Protein AF-A0A8J5M0M3-F1 (afdb_monomer)

pLDDT: mean 75.54, std 13.58, range [47.31, 91.75]

Mean predicted aligned error: 16.1 Å

Structure (mmCIF, N/CA/C/O backbone):
data_AF-A0A8J5M0M3-F1
#
_entry.id   AF-A0A8J5M0M3-F1
#
loop_
_atom_site.group_PDB
_atom_site.id
_atom_site.type_symbol
_atom_site.label_atom_id
_atom_site.label_alt_id
_atom_site.label_comp_id
_atom_site.label_asym_id
_atom_site.label_en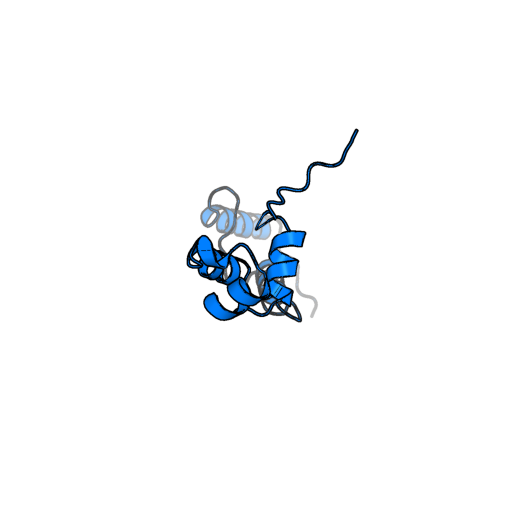tity_id
_atom_site.label_seq_id
_atom_site.pdbx_PDB_ins_code
_atom_site.Cartn_x
_atom_site.Cartn_y
_atom_site.Cartn_z
_atom_site.occupancy
_atom_site.B_iso_or_eq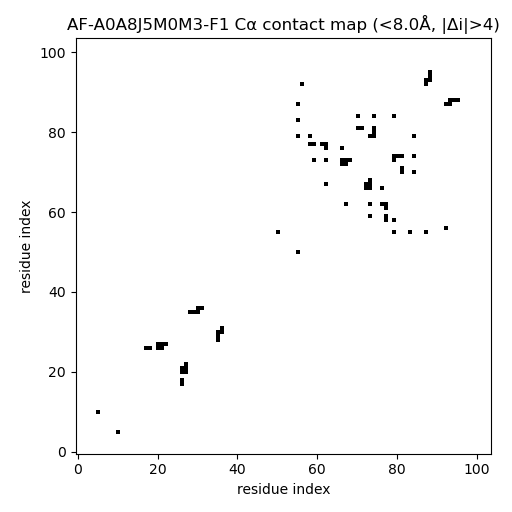uiv
_atom_site.auth_seq_id
_atom_site.auth_comp_id
_atom_site.auth_asym_id
_atom_site.auth_atom_id
_atom_site.pdbx_PDB_model_num
ATOM 1 N N . MET A 1 1 ? 27.684 -9.363 -45.879 1.00 47.31 1 MET A N 1
ATOM 2 C CA . MET A 1 1 ? 28.265 -8.017 -46.087 1.00 47.31 1 MET A CA 1
ATOM 3 C C . MET A 1 1 ? 28.226 -7.265 -44.761 1.00 47.31 1 MET A C 1
ATOM 5 O O . MET A 1 1 ? 27.167 -7.290 -44.138 1.00 47.31 1 MET A O 1
ATOM 9 N N . PRO A 1 2 ? 29.330 -6.669 -44.279 1.00 51.19 2 PRO A N 1
ATOM 10 C CA . PRO A 1 2 ? 29.304 -5.863 -43.062 1.00 51.19 2 PRO A CA 1
ATOM 11 C C . PRO A 1 2 ? 28.533 -4.562 -43.327 1.00 51.19 2 PRO A C 1
ATOM 13 O O . PRO A 1 2 ? 28.745 -3.907 -44.345 1.00 51.19 2 PRO A O 1
ATOM 16 N N . LYS A 1 3 ? 27.604 -4.208 -42.433 1.00 57.66 3 LYS A N 1
ATOM 17 C CA . LYS A 1 3 ? 26.884 -2.928 -42.490 1.00 57.66 3 LYS A CA 1
ATOM 18 C C . LYS A 1 3 ? 27.882 -1.797 -42.240 1.00 57.66 3 LYS A C 1
ATOM 20 O O . LYS A 1 3 ? 28.567 -1.807 -41.221 1.00 57.66 3 LYS A O 1
ATOM 25 N N . SER A 1 4 ? 27.971 -0.841 -43.159 1.00 67.50 4 SER A N 1
ATOM 26 C CA . SER A 1 4 ? 28.772 0.367 -42.962 1.00 67.50 4 SER A CA 1
ATOM 27 C C . SER A 1 4 ? 28.160 1.218 -41.851 1.00 67.50 4 SER A C 1
ATOM 29 O O . SER A 1 4 ? 26.953 1.468 -41.852 1.00 67.50 4 SER A O 1
ATOM 31 N N . ASN A 1 5 ? 28.988 1.672 -40.911 1.00 73.50 5 ASN A N 1
ATOM 32 C CA . ASN A 1 5 ? 28.554 2.612 -39.883 1.00 73.50 5 ASN A CA 1
ATOM 33 C C . ASN A 1 5 ? 28.193 3.966 -40.510 1.00 73.50 5 ASN A C 1
ATOM 35 O O . ASN A 1 5 ? 28.756 4.360 -41.531 1.00 73.50 5 ASN A O 1
ATOM 39 N N . LEU A 1 6 ? 27.261 4.679 -39.878 1.00 80.38 6 LEU A N 1
ATOM 40 C CA . LEU A 1 6 ? 26.836 6.008 -40.311 1.00 80.38 6 LEU A CA 1
ATOM 41 C C . LEU A 1 6 ? 28.020 6.989 -40.275 1.00 80.38 6 LEU A C 1
ATOM 43 O O . LEU A 1 6 ? 28.747 7.033 -39.277 1.00 80.38 6 LEU A O 1
ATOM 47 N N . THR A 1 7 ? 28.186 7.777 -41.342 1.00 83.75 7 THR A N 1
ATOM 48 C CA . THR A 1 7 ? 29.156 8.882 -41.402 1.00 83.75 7 THR A CA 1
ATOM 49 C C . THR A 1 7 ? 28.807 9.952 -40.368 1.00 83.75 7 THR A C 1
ATOM 51 O O . THR A 1 7 ? 27.653 10.056 -39.950 1.00 83.75 7 THR A O 1
ATOM 54 N N . ASP A 1 8 ? 29.774 10.773 -39.953 1.00 81.62 8 ASP A N 1
ATOM 55 C CA . ASP A 1 8 ? 29.537 11.790 -38.914 1.00 81.62 8 ASP A CA 1
ATOM 56 C C . ASP A 1 8 ? 28.440 12.789 -39.298 1.00 81.62 8 ASP A C 1
ATOM 58 O O . ASP A 1 8 ? 27.639 13.190 -38.454 1.00 81.62 8 ASP A O 1
ATOM 62 N N . ASN A 1 9 ? 28.314 13.100 -40.590 1.00 85.31 9 ASN A N 1
ATOM 63 C CA . ASN A 1 9 ? 27.214 13.922 -41.083 1.00 85.31 9 ASN A CA 1
ATOM 64 C C . ASN A 1 9 ? 25.858 13.204 -40.949 1.00 85.31 9 ASN A C 1
ATOM 66 O O . ASN A 1 9 ? 24.869 13.813 -40.555 1.00 85.31 9 ASN A O 1
ATOM 70 N N . GLY A 1 10 ? 25.820 11.891 -41.196 1.00 78.50 10 GLY A N 1
ATOM 71 C CA . GLY A 1 10 ? 24.630 11.076 -40.955 1.00 78.50 10 GLY A CA 1
ATOM 72 C C . GLY A 1 10 ? 24.257 11.006 -39.473 1.00 78.50 10 GLY A C 1
ATOM 73 O O . GLY A 1 10 ? 23.083 11.109 -39.130 1.00 78.50 10 GLY A O 1
ATOM 74 N N . ARG A 1 11 ? 25.244 10.898 -38.572 1.00 80.06 11 ARG A N 1
ATOM 75 C CA . ARG A 1 11 ? 25.005 10.917 -37.116 1.00 80.06 11 ARG A CA 1
ATOM 76 C C . ARG A 1 11 ? 24.404 12.245 -36.673 1.00 80.06 11 ARG A C 1
ATOM 78 O O . ARG A 1 11 ? 23.472 12.245 -35.876 1.00 80.06 11 ARG A O 1
ATOM 85 N N . LYS A 1 12 ? 24.908 13.356 -37.218 1.00 81.38 12 LYS A N 1
ATOM 86 C CA . LYS A 1 12 ? 24.407 14.700 -36.925 1.00 81.38 12 LYS A CA 1
ATOM 87 C C . LYS A 1 12 ? 22.934 14.860 -37.304 1.00 81.38 12 LYS A C 1
ATOM 89 O O . LYS A 1 12 ? 22.153 15.305 -36.474 1.00 81.38 12 LYS A O 1
ATOM 94 N N . VAL A 1 13 ? 22.549 14.430 -38.506 1.00 83.69 13 VAL A N 1
ATOM 95 C CA . VAL A 1 13 ? 21.152 14.502 -38.969 1.00 83.69 13 VAL A CA 1
ATOM 96 C C . VAL A 1 13 ? 20.221 13.703 -38.056 1.00 83.69 13 VAL A C 1
ATOM 98 O O . VAL A 1 13 ? 19.193 14.219 -37.630 1.00 83.69 13 VAL A O 1
ATOM 101 N N . VAL A 1 14 ? 20.614 12.481 -37.685 1.00 80.25 14 VAL A N 1
ATOM 102 C CA . VAL A 1 14 ? 19.822 11.639 -36.773 1.00 80.25 14 VAL A CA 1
ATOM 103 C C . VAL A 1 14 ? 19.663 12.298 -35.399 1.00 80.25 14 VAL A C 1
ATOM 105 O O . VAL A 1 14 ? 18.574 12.283 -34.832 1.00 80.25 14 VAL A O 1
ATOM 108 N N . ILE A 1 15 ? 20.724 12.901 -34.858 1.00 81.88 15 ILE A N 1
ATOM 109 C CA . ILE A 1 15 ? 20.662 13.603 -33.569 1.00 81.88 15 ILE A CA 1
ATOM 110 C C . ILE A 1 15 ? 19.735 14.822 -33.652 1.00 81.88 15 ILE A C 1
ATOM 112 O O . ILE A 1 15 ? 18.908 14.996 -32.761 1.00 81.88 15 ILE A O 1
ATOM 116 N N . ASP A 1 16 ? 19.821 15.623 -34.716 1.00 81.81 16 ASP A N 1
ATOM 117 C CA . ASP A 1 16 ? 18.963 16.798 -34.913 1.00 81.81 16 ASP A CA 1
ATOM 118 C C . ASP A 1 16 ? 17.477 16.410 -35.034 1.00 81.81 16 ASP A C 1
ATOM 120 O O . ASP A 1 16 ? 16.604 17.111 -34.522 1.00 81.81 16 ASP A O 1
ATOM 124 N N . GLU A 1 17 ? 17.165 15.282 -35.677 1.00 81.56 17 GLU A N 1
ATOM 125 C CA . GLU A 1 17 ? 15.801 14.740 -35.751 1.00 81.56 17 GLU A CA 1
ATOM 126 C C . GLU A 1 17 ? 15.287 14.257 -34.392 1.00 81.56 17 GLU A C 1
ATOM 128 O O . GLU A 1 17 ? 14.148 14.552 -34.027 1.00 81.56 17 GLU A O 1
ATOM 133 N N . LEU A 1 18 ? 16.130 13.574 -33.611 1.00 78.81 18 LEU A N 1
ATOM 134 C CA . LEU A 1 18 ? 15.790 13.155 -32.251 1.00 78.81 18 LEU A CA 1
ATOM 135 C C . LEU A 1 18 ? 15.585 14.360 -31.323 1.00 78.81 18 LEU A C 1
ATOM 137 O O . LEU A 1 18 ? 14.674 14.360 -30.498 1.00 78.81 18 LEU A O 1
ATOM 141 N N . LEU A 1 19 ? 16.386 15.417 -31.469 1.00 77.75 19 LEU A N 1
ATOM 142 C CA . LEU A 1 19 ? 16.248 16.619 -30.651 1.00 77.75 19 LEU A CA 1
ATOM 143 C C . LEU A 1 19 ? 14.910 17.329 -30.899 1.00 77.75 19 LEU A C 1
ATOM 145 O O . LEU A 1 19 ? 14.304 17.823 -29.953 1.00 77.75 19 LEU A O 1
ATOM 149 N N . LYS A 1 20 ? 14.421 17.334 -32.148 1.00 80.06 20 LYS A N 1
ATOM 150 C CA . LYS A 1 20 ? 13.128 17.939 -32.525 1.00 80.06 20 LYS A CA 1
ATOM 151 C C . LYS A 1 20 ? 11.924 17.252 -31.885 1.00 80.06 20 LYS A C 1
ATOM 153 O O . LYS A 1 20 ? 10.902 17.900 -31.690 1.00 80.06 20 LYS A O 1
ATOM 158 N N . ILE A 1 21 ? 12.027 15.956 -31.589 1.00 73.75 21 ILE A N 1
ATOM 159 C CA . ILE A 1 21 ? 10.947 15.185 -30.955 1.00 73.75 21 ILE A CA 1
ATOM 160 C C . ILE A 1 21 ? 11.079 15.116 -29.427 1.00 73.75 21 ILE A C 1
ATOM 162 O O . ILE A 1 21 ? 10.171 14.612 -28.774 1.00 73.75 21 ILE A O 1
ATOM 166 N N . SER A 1 22 ? 12.189 15.595 -28.855 1.00 71.62 22 SER A N 1
ATOM 167 C CA . SER A 1 22 ? 12.448 15.579 -27.412 1.00 71.62 22 SER A CA 1
ATOM 168 C C . SER A 1 22 ? 11.595 16.612 -26.672 1.00 71.62 22 SER A C 1
ATOM 170 O O . SER A 1 22 ? 11.517 17.768 -27.080 1.00 71.62 22 SER A O 1
ATOM 172 N N . ASN A 1 23 ? 11.005 16.215 -25.544 1.00 66.25 23 ASN A N 1
ATOM 173 C CA . ASN A 1 23 ? 10.311 17.109 -24.617 1.00 66.25 23 ASN A CA 1
ATOM 174 C C . ASN A 1 23 ? 11.068 17.127 -23.284 1.00 66.25 23 ASN A C 1
ATOM 176 O O . ASN A 1 23 ? 11.187 16.098 -22.626 1.00 66.25 23 ASN A O 1
ATOM 180 N N . ASN A 1 24 ? 11.579 18.292 -22.868 1.00 66.19 24 ASN A N 1
ATOM 181 C CA . ASN A 1 24 ? 12.332 18.475 -21.613 1.00 66.19 24 ASN A CA 1
ATOM 182 C C . ASN A 1 24 ? 13.527 17.514 -21.422 1.00 66.19 24 ASN A C 1
ATOM 184 O O . ASN A 1 24 ? 13.865 17.154 -20.297 1.00 66.19 24 ASN A O 1
ATOM 188 N N . GLY A 1 25 ? 14.180 17.101 -22.512 1.00 61.06 25 GLY A N 1
ATOM 189 C CA . GLY A 1 25 ? 15.312 16.170 -22.460 1.00 61.06 25 GLY A CA 1
ATOM 190 C C . GLY A 1 25 ? 14.915 14.691 -22.459 1.00 61.06 25 GLY A C 1
ATOM 191 O O . GLY A 1 25 ? 15.797 13.837 -22.513 1.00 61.06 25 GLY A O 1
ATOM 192 N N . GLU A 1 26 ? 13.617 14.379 -22.469 1.00 58.88 26 GLU A N 1
ATOM 193 C CA . GLU A 1 26 ? 13.111 13.023 -22.649 1.00 58.88 26 GLU A CA 1
ATOM 194 C C . GLU A 1 26 ? 12.583 12.824 -24.072 1.00 58.88 26 GLU A C 1
ATOM 196 O O . GLU A 1 26 ? 11.711 13.545 -24.565 1.00 58.88 26 GLU A O 1
ATOM 201 N N . LEU A 1 27 ? 13.116 11.800 -24.741 1.00 60.72 27 LEU A N 1
ATOM 202 C CA . LEU A 1 27 ? 12.582 11.352 -26.018 1.00 60.72 27 LEU A CA 1
ATOM 203 C C . LEU A 1 27 ? 11.257 10.614 -25.776 1.00 60.72 27 LEU A C 1
ATOM 205 O O . LEU A 1 27 ? 11.199 9.746 -24.898 1.00 60.72 27 LEU A O 1
ATOM 209 N N . PRO A 1 28 ? 10.201 10.898 -26.556 1.00 58.88 28 PRO A N 1
ATOM 210 C CA . PRO A 1 28 ? 8.959 10.152 -26.473 1.00 58.88 28 PRO A CA 1
ATOM 211 C C . PRO A 1 28 ? 9.235 8.670 -26.759 1.00 58.88 28 PRO A C 1
ATOM 213 O O . PRO A 1 28 ? 10.157 8.346 -27.515 1.00 58.88 28 PRO A O 1
ATOM 216 N N . PRO A 1 29 ? 8.458 7.742 -26.176 1.00 56.53 29 PRO A N 1
ATOM 217 C CA . PRO A 1 29 ? 8.639 6.323 -26.420 1.00 56.53 29 PRO A CA 1
ATOM 218 C C . PRO A 1 29 ? 8.224 5.980 -27.856 1.00 56.53 29 PRO A C 1
ATOM 220 O O . PRO A 1 29 ? 7.094 5.577 -28.119 1.00 56.53 29 PRO A O 1
ATOM 223 N N . VAL A 1 30 ? 9.139 6.159 -28.806 1.00 54.31 30 VAL A N 1
ATOM 224 C CA . VAL A 1 30 ? 8.942 5.783 -30.205 1.00 54.31 30 VAL A CA 1
ATOM 225 C C . VAL A 1 30 ? 9.185 4.280 -30.325 1.00 54.31 30 VAL A C 1
ATOM 227 O O . VAL A 1 30 ? 10.288 3.788 -30.062 1.00 54.31 30 VAL A O 1
ATOM 230 N N . ALA A 1 31 ? 8.149 3.535 -30.714 1.00 48.50 31 ALA A N 1
ATOM 231 C CA . ALA A 1 31 ? 8.277 2.131 -31.083 1.00 48.50 31 ALA A CA 1
ATOM 232 C C . ALA A 1 31 ? 9.219 2.028 -32.296 1.00 48.50 31 ALA A C 1
ATOM 234 O O . ALA A 1 31 ? 8.846 2.405 -33.403 1.00 48.50 31 ALA A O 1
ATOM 235 N N . GLY A 1 32 ? 10.462 1.594 -32.068 1.00 50.62 32 GLY A N 1
ATOM 236 C CA . GLY A 1 32 ? 11.496 1.495 -33.107 1.00 50.62 32 GLY A CA 1
ATOM 237 C C . GLY A 1 32 ? 12.910 1.876 -32.658 1.00 50.62 32 GLY A C 1
ATOM 238 O O . GLY A 1 32 ? 13.874 1.538 -33.339 1.00 50.62 32 GLY A O 1
ATOM 239 N N . VAL A 1 33 ? 13.076 2.525 -31.499 1.00 53.59 33 VAL A N 1
ATOM 240 C CA . VAL A 1 33 ? 14.407 2.764 -30.916 1.00 53.59 33 VAL A CA 1
ATOM 241 C C . VAL A 1 33 ? 14.791 1.569 -30.040 1.00 53.59 33 VAL A C 1
ATOM 243 O O . VAL A 1 33 ? 14.185 1.337 -28.994 1.00 53.59 33 VAL A O 1
ATOM 246 N N . VAL A 1 34 ? 15.820 0.823 -30.457 1.00 49.72 34 VAL A N 1
ATOM 247 C CA . VAL A 1 34 ? 16.264 -0.463 -29.872 1.00 49.72 34 VAL A CA 1
ATOM 248 C C . VAL A 1 34 ? 16.449 -0.419 -28.341 1.00 49.72 34 VAL A C 1
ATOM 250 O O . VAL A 1 34 ? 16.187 -1.409 -27.661 1.00 49.72 34 VAL A O 1
ATOM 253 N 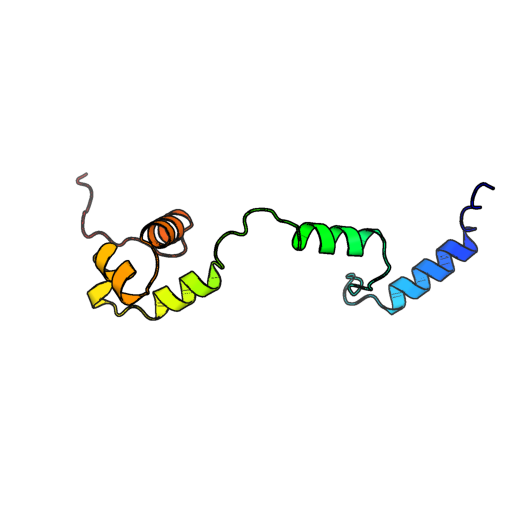N . GLY A 1 35 ? 16.834 0.727 -27.766 1.00 52.50 35 GLY A N 1
ATOM 254 C CA . GLY A 1 35 ? 16.958 0.901 -26.308 1.00 52.50 35 GLY A CA 1
ATOM 255 C C . GLY A 1 35 ? 15.628 1.116 -25.569 1.00 52.50 35 GLY A C 1
ATOM 256 O O . GLY A 1 35 ? 15.442 0.622 -24.457 1.00 52.50 35 GLY A O 1
ATOM 257 N N . VAL A 1 36 ? 14.673 1.802 -26.197 1.00 54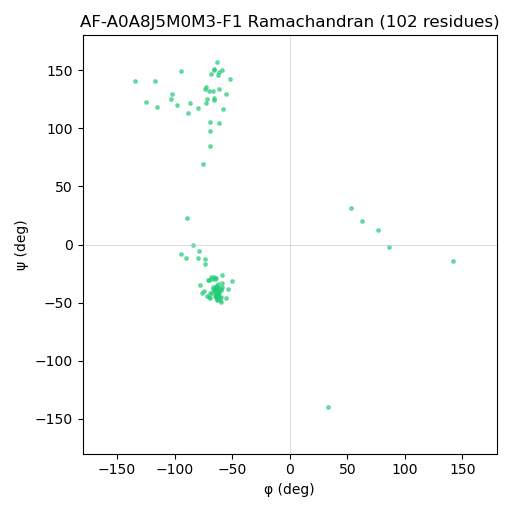.25 36 VAL A N 1
ATOM 258 C CA . VAL A 1 36 ? 13.351 2.097 -25.621 1.00 54.25 36 VAL A CA 1
ATOM 259 C C . VAL A 1 36 ? 12.464 0.856 -25.671 1.00 54.25 36 VAL A C 1
ATOM 261 O O . VAL A 1 36 ? 11.801 0.516 -24.691 1.00 54.25 36 VAL A O 1
ATOM 264 N N . GLU A 1 37 ? 12.512 0.119 -26.780 1.00 55.09 37 GLU A N 1
ATOM 265 C CA . GLU A 1 37 ? 11.820 -1.162 -26.927 1.00 55.09 37 GLU A CA 1
ATOM 266 C C . GLU A 1 37 ? 12.302 -2.179 -25.879 1.00 55.09 37 GLU A C 1
ATOM 268 O O . GLU A 1 37 ? 11.497 -2.883 -25.263 1.00 55.09 37 GLU A O 1
ATOM 273 N N . TRP A 1 38 ? 13.609 -2.195 -25.592 1.00 51.91 38 TRP A N 1
ATOM 274 C CA . TRP A 1 38 ? 14.201 -3.036 -24.552 1.00 51.91 38 TRP A CA 1
ATOM 275 C C . TRP A 1 38 ? 13.708 -2.670 -23.142 1.00 51.91 38 TRP A C 1
ATOM 277 O O . TRP A 1 38 ? 13.291 -3.559 -22.394 1.00 51.91 38 TRP A O 1
ATOM 287 N N . ALA A 1 39 ? 13.662 -1.377 -22.800 1.00 57.53 39 ALA A N 1
ATOM 288 C CA . ALA A 1 39 ? 13.139 -0.895 -21.518 1.00 57.53 39 ALA A CA 1
ATOM 289 C C . ALA A 1 39 ? 11.639 -1.209 -21.336 1.00 57.53 39 ALA A C 1
ATOM 291 O O . ALA A 1 39 ? 11.213 -1.681 -20.276 1.00 57.53 39 ALA A O 1
ATOM 292 N N . ILE A 1 40 ? 10.835 -1.030 -22.391 1.00 59.16 40 ILE A N 1
ATOM 293 C CA . ILE A 1 40 ? 9.407 -1.384 -22.401 1.00 59.16 40 ILE A CA 1
ATOM 294 C C . ILE A 1 40 ? 9.229 -2.897 -22.216 1.00 59.16 40 ILE A C 1
ATOM 296 O O . ILE A 1 40 ? 8.368 -3.332 -21.446 1.00 59.16 40 ILE A O 1
ATOM 300 N N . ARG A 1 41 ? 10.058 -3.713 -22.876 1.00 58.56 41 ARG A N 1
ATOM 301 C CA . ARG A 1 41 ? 10.019 -5.177 -22.772 1.00 58.56 41 ARG A CA 1
ATOM 302 C C . ARG A 1 41 ? 10.366 -5.670 -21.366 1.00 58.56 41 ARG A C 1
ATOM 304 O O . ARG A 1 41 ? 9.681 -6.559 -20.868 1.00 58.56 41 ARG A O 1
ATOM 311 N N . ILE A 1 42 ? 11.345 -5.066 -20.688 1.00 62.09 42 ILE A N 1
ATOM 312 C CA . ILE A 1 42 ? 11.662 -5.369 -19.278 1.00 62.09 42 ILE A CA 1
ATOM 313 C C . ILE A 1 42 ? 10.484 -5.020 -18.363 1.00 62.09 42 ILE A C 1
ATOM 315 O O . ILE A 1 42 ? 10.098 -5.826 -17.516 1.00 62.09 42 ILE A O 1
ATOM 319 N N . LYS A 1 43 ? 9.857 -3.852 -18.560 1.00 60.09 43 LYS A N 1
ATOM 320 C CA . LYS A 1 43 ? 8.687 -3.430 -17.772 1.00 60.09 43 LYS A CA 1
ATOM 321 C C . LYS A 1 43 ? 7.491 -4.375 -17.961 1.00 60.09 43 LYS A C 1
ATOM 323 O O . LYS A 1 43 ? 6.740 -4.616 -17.010 1.00 60.09 43 LYS A O 1
ATOM 328 N N . LYS A 1 44 ? 7.321 -4.937 -19.164 1.00 58.75 44 LYS A N 1
ATOM 329 C CA . LYS A 1 44 ? 6.303 -5.958 -19.467 1.00 58.75 44 LYS A CA 1
ATOM 330 C C . LYS A 1 44 ? 6.643 -7.320 -18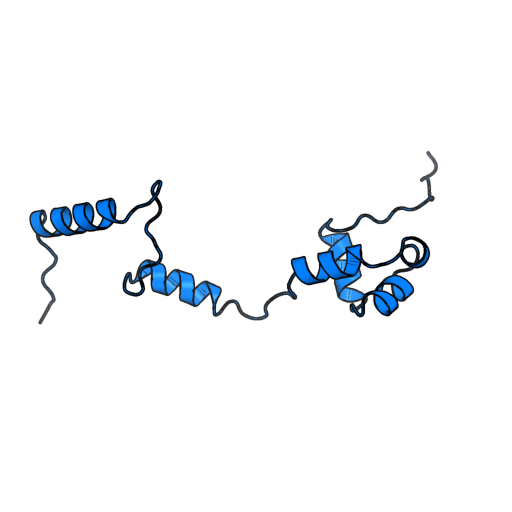.846 1.00 58.75 44 LYS A C 1
ATOM 332 O O . LYS A 1 44 ? 5.785 -7.896 -18.186 1.00 58.75 44 LYS A O 1
ATOM 337 N N . ASN A 1 45 ? 7.892 -7.772 -18.946 1.00 57.66 45 ASN A N 1
ATOM 338 C CA . ASN A 1 45 ? 8.345 -9.096 -18.494 1.00 57.66 45 ASN A CA 1
ATOM 339 C C . ASN A 1 45 ? 8.818 -9.140 -17.030 1.00 57.66 45 ASN A C 1
ATOM 341 O O . ASN A 1 45 ? 9.587 -10.025 -16.655 1.00 57.66 45 ASN A O 1
ATOM 345 N N . SER A 1 46 ? 8.387 -8.202 -16.184 1.00 54.69 46 SER A N 1
ATOM 346 C CA . SER A 1 46 ? 8.814 -8.147 -14.783 1.00 54.69 46 SER A CA 1
ATOM 347 C C . SER A 1 46 ? 8.124 -9.232 -13.929 1.00 54.69 46 SER A C 1
ATOM 349 O O . SER A 1 46 ? 7.276 -8.910 -13.102 1.00 54.69 46 SER A O 1
ATOM 351 N N . GLY A 1 47 ? 8.466 -10.505 -14.153 1.00 65.12 47 GLY A N 1
ATOM 352 C CA . GLY A 1 47 ? 8.152 -11.678 -13.324 1.00 65.12 47 GLY A CA 1
ATOM 353 C C . GLY A 1 47 ? 6.807 -11.669 -12.580 1.00 65.12 47 GLY A C 1
ATOM 354 O O . GLY A 1 47 ? 5.772 -11.256 -13.102 1.00 65.12 47 GLY A O 1
ATOM 355 N N . ARG A 1 48 ? 6.813 -12.148 -11.328 1.00 50.97 48 ARG A N 1
ATOM 356 C CA . ARG A 1 48 ? 5.648 -12.085 -10.435 1.00 50.97 48 ARG A CA 1
ATOM 357 C C . ARG A 1 48 ? 5.401 -10.626 -10.046 1.00 50.97 48 ARG A C 1
ATOM 359 O O . ARG A 1 48 ? 6.048 -10.104 -9.138 1.00 50.97 48 ARG A O 1
ATOM 366 N N . LYS A 1 49 ? 4.473 -9.969 -10.744 1.00 62.09 49 LYS A N 1
ATOM 367 C CA . LYS A 1 49 ? 3.995 -8.626 -10.395 1.00 62.09 49 LYS A CA 1
ATOM 368 C C . LYS A 1 49 ? 3.493 -8.650 -8.946 1.00 62.09 49 LYS A C 1
ATOM 370 O O . LYS A 1 49 ? 2.719 -9.530 -8.569 1.00 62.09 49 LYS A O 1
ATOM 375 N N . ARG A 1 50 ? 3.949 -7.701 -8.123 1.00 62.22 50 ARG A N 1
ATOM 376 C CA . ARG A 1 50 ? 3.284 -7.417 -6.845 1.00 62.22 50 ARG A CA 1
ATOM 377 C C . ARG A 1 50 ? 1.864 -6.946 -7.162 1.00 62.22 50 ARG A C 1
ATOM 379 O O . ARG A 1 50 ? 1.659 -6.308 -8.195 1.00 62.22 50 ARG A O 1
ATOM 386 N N . ASN A 1 51 ? 0.901 -7.278 -6.303 1.00 70.69 51 ASN A N 1
ATOM 387 C CA . ASN A 1 51 ? -0.438 -6.700 -6.406 1.00 70.69 51 ASN A CA 1
ATOM 388 C C . ASN A 1 51 ? -0.310 -5.176 -6.473 1.00 70.69 51 ASN A C 1
ATOM 390 O O . ASN A 1 51 ? 0.577 -4.619 -5.820 1.00 70.69 51 ASN A O 1
ATOM 394 N N . ASN A 1 52 ? -1.158 -4.526 -7.271 1.00 80.88 52 ASN A N 1
ATOM 395 C CA . ASN A 1 52 ? -1.103 -3.080 -7.403 1.00 80.88 52 ASN A CA 1
ATOM 396 C C . ASN A 1 52 ? -1.290 -2.440 -6.020 1.00 80.88 52 ASN A C 1
ATOM 398 O O . ASN A 1 52 ? -2.310 -2.634 -5.355 1.00 80.88 52 ASN A O 1
ATOM 402 N N . GLN A 1 53 ? -0.259 -1.734 -5.567 1.00 77.62 53 GLN A N 1
ATOM 403 C CA . GLN A 1 53 ? -0.224 -1.122 -4.246 1.00 77.62 53 GLN A CA 1
ATOM 404 C C . GLN A 1 53 ? -1.232 0.026 -4.129 1.00 77.62 53 GLN A C 1
ATOM 406 O O . GLN A 1 53 ? -1.762 0.263 -3.042 1.00 77.62 53 GLN A O 1
ATOM 411 N N . ASP A 1 54 ? -1.548 0.683 -5.245 1.00 83.00 54 ASP A N 1
ATOM 412 C CA . ASP A 1 54 ? -2.552 1.741 -5.285 1.00 83.00 54 ASP A CA 1
ATOM 413 C C . ASP A 1 54 ? -3.964 1.184 -5.069 1.00 83.00 54 ASP A C 1
ATOM 415 O O . ASP A 1 54 ? -4.699 1.715 -4.238 1.00 83.00 54 ASP A O 1
ATOM 419 N N . ASP A 1 55 ? -4.299 0.044 -5.680 1.00 86.94 55 ASP A N 1
ATOM 420 C CA . ASP A 1 55 ? -5.587 -0.633 -5.460 1.00 86.94 55 ASP A CA 1
ATOM 421 C C . ASP A 1 55 ? -5.747 -1.068 -3.995 1.00 86.94 55 ASP A C 1
ATOM 423 O O . ASP A 1 55 ? -6.820 -0.958 -3.398 1.00 86.94 55 ASP A O 1
ATOM 427 N N . VAL A 1 56 ? -4.662 -1.564 -3.387 1.00 88.19 56 VAL A N 1
ATOM 428 C CA . VAL A 1 56 ? -4.635 -1.915 -1.960 1.00 88.19 56 VAL A CA 1
ATOM 429 C C . VAL A 1 56 ? -4.880 -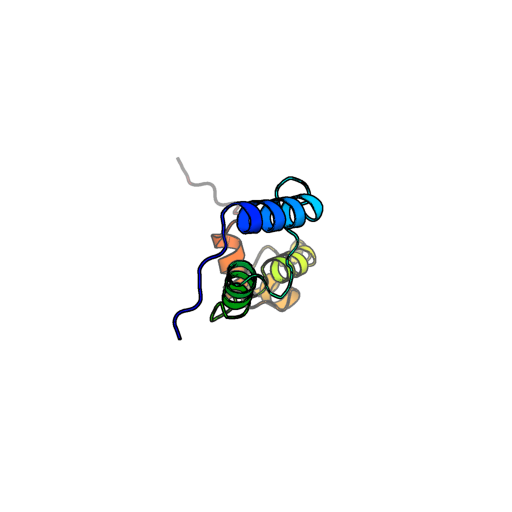0.670 -1.110 1.00 88.19 56 VAL A C 1
ATOM 431 O O . VAL A 1 56 ? -5.685 -0.706 -0.178 1.00 88.19 56 VAL A O 1
ATOM 434 N N . ARG A 1 57 ? -4.228 0.448 -1.439 1.00 86.88 57 ARG A N 1
ATOM 435 C CA . ARG A 1 57 ? -4.395 1.723 -0.736 1.00 86.88 57 ARG A CA 1
ATOM 436 C C . ARG A 1 57 ? -5.824 2.250 -0.857 1.00 86.88 57 ARG A C 1
ATOM 438 O O . ARG A 1 57 ? -6.372 2.712 0.140 1.00 86.88 57 ARG A O 1
ATOM 445 N N . GLU A 1 58 ? -6.425 2.186 -2.037 1.00 90.25 58 GLU A N 1
ATOM 446 C CA . GLU A 1 58 ? -7.795 2.641 -2.275 1.00 90.25 58 GLU A CA 1
ATOM 447 C C . GLU A 1 58 ? -8.807 1.825 -1.465 1.00 90.25 58 GLU A C 1
ATOM 449 O O . GLU A 1 58 ? -9.598 2.393 -0.709 1.00 90.25 58 GLU A O 1
ATOM 454 N N . LYS A 1 59 ? -8.698 0.493 -1.497 1.00 90.69 59 LYS A N 1
ATOM 455 C CA . LYS A 1 59 ? -9.543 -0.396 -0.686 1.00 90.69 59 LYS A CA 1
ATOM 456 C C . LYS A 1 59 ? -9.400 -0.136 0.812 1.00 90.69 59 LYS A C 1
ATOM 458 O O . LYS A 1 59 ? -10.393 -0.155 1.533 1.00 90.69 59 LYS A O 1
ATOM 463 N N . LEU A 1 60 ? -8.187 0.148 1.291 1.00 88.56 60 LEU A N 1
ATOM 464 C CA . LEU A 1 60 ? -7.941 0.463 2.702 1.00 88.56 60 LEU A CA 1
ATOM 465 C C . LEU A 1 60 ? -8.499 1.830 3.120 1.00 88.56 60 LEU A C 1
ATOM 467 O O . LEU A 1 60 ? -8.916 1.978 4.270 1.00 88.56 60 LEU A O 1
ATOM 471 N N . LYS A 1 61 ? -8.563 2.816 2.214 1.00 88.56 61 LYS A N 1
ATOM 472 C CA . LYS A 1 61 ? -9.226 4.103 2.488 1.00 88.56 61 LYS A CA 1
ATOM 473 C C . LYS A 1 61 ? -10.726 3.931 2.731 1.00 88.56 61 LYS A C 1
ATOM 475 O O . LYS A 1 61 ? -11.261 4.631 3.586 1.00 88.56 61 LYS A O 1
ATOM 480 N N . GLY A 1 62 ? -11.364 2.995 2.028 1.00 89.56 62 GLY A N 1
ATOM 481 C CA . GLY A 1 62 ? -12.794 2.701 2.159 1.00 89.56 62 GLY A CA 1
ATOM 482 C C . GLY A 1 62 ? -13.190 1.958 3.439 1.00 89.56 62 GLY A C 1
ATOM 483 O O . GLY A 1 62 ? -14.373 1.894 3.753 1.00 89.56 62 GLY A O 1
ATOM 484 N N . VAL A 1 63 ? -12.235 1.410 4.202 1.00 89.31 63 VAL A N 1
ATOM 485 C CA . VAL A 1 63 ? -12.550 0.690 5.448 1.00 89.31 63 VAL A CA 1
ATOM 486 C C . VAL A 1 63 ? -12.987 1.696 6.519 1.00 89.31 63 VAL A C 1
ATOM 488 O O . VAL A 1 63 ? -12.207 2.609 6.808 1.00 89.31 63 VAL A O 1
ATOM 491 N N . PRO A 1 64 ? -14.169 1.549 7.138 1.00 88.75 64 PRO A N 1
ATOM 492 C CA . PRO A 1 64 ? -14.631 2.431 8.207 1.00 88.75 64 PRO A CA 1
ATOM 493 C C . PRO A 1 64 ? -13.738 2.288 9.448 1.00 88.75 64 PRO A C 1
ATOM 495 O O . PRO A 1 64 ? -13.095 1.255 9.659 1.00 88.75 64 PRO A O 1
ATOM 498 N N . ILE A 1 65 ? -13.613 3.349 10.247 1.00 84.31 65 ILE A N 1
ATOM 499 C CA . ILE A 1 65 ? -12.585 3.423 11.297 1.00 84.31 65 ILE A CA 1
ATOM 500 C C . ILE A 1 65 ? -12.798 2.382 12.407 1.00 84.31 65 ILE A C 1
ATOM 502 O O . ILE A 1 65 ? -11.833 1.871 12.974 1.00 84.31 65 ILE A O 1
ATOM 506 N N . GLU A 1 66 ? -14.047 1.990 12.631 1.00 84.50 66 GLU A N 1
ATOM 507 C CA . GLU A 1 66 ? -14.507 0.998 13.602 1.00 84.50 66 GLU A CA 1
ATOM 508 C C . GLU A 1 66 ? -13.985 -0.411 13.285 1.00 84.50 66 GLU A C 1
ATOM 510 O O . GLU A 1 66 ? -13.759 -1.221 14.189 1.00 84.50 66 GLU A O 1
ATOM 515 N N . ASP A 1 67 ? -13.764 -0.706 12.002 1.00 86.00 67 ASP A N 1
ATOM 516 C CA . ASP A 1 67 ? -13.241 -1.983 11.514 1.00 86.00 67 ASP A CA 1
ATOM 517 C C . ASP A 1 67 ? -11.707 -2.009 11.427 1.00 86.00 67 ASP A C 1
ATOM 519 O O . ASP A 1 67 ? -11.117 -3.084 11.291 1.00 86.00 67 ASP A O 1
ATOM 523 N N . A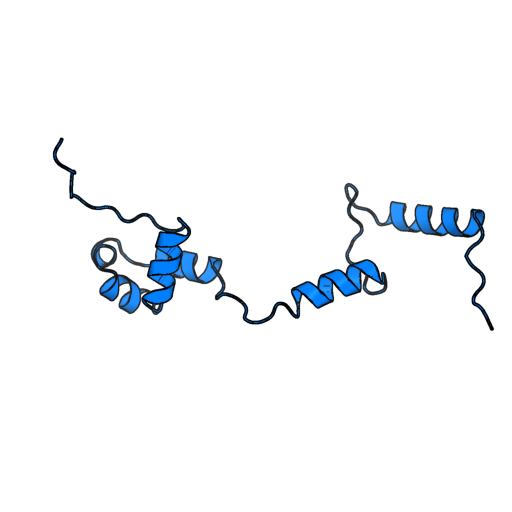RG A 1 68 ? -11.030 -0.855 11.561 1.00 84.81 68 ARG A N 1
ATOM 524 C CA . ARG A 1 68 ? -9.564 -0.727 11.408 1.00 84.81 68 ARG A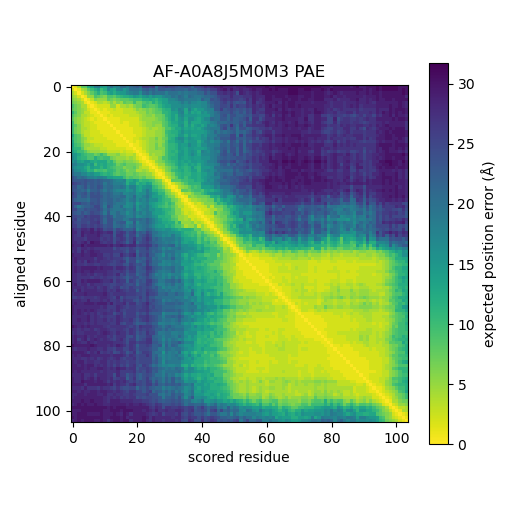 CA 1
ATOM 525 C C . ARG A 1 68 ? -8.744 -1.287 12.567 1.00 84.81 68 ARG A C 1
ATOM 527 O O . ARG A 1 68 ? -7.552 -1.534 12.394 1.00 84.81 68 ARG A O 1
ATOM 534 N N . ALA A 1 69 ? -9.360 -1.513 13.725 1.00 81.88 69 ALA A N 1
ATOM 535 C CA . ALA A 1 69 ? -8.661 -1.964 14.929 1.00 81.88 69 ALA A CA 1
ATOM 536 C C . ALA A 1 69 ? -8.097 -3.394 14.816 1.00 81.88 69 ALA A C 1
ATOM 538 O O . ALA A 1 69 ? -7.084 -3.713 15.436 1.00 81.88 69 ALA A O 1
ATOM 539 N N . VAL A 1 70 ? -8.741 -4.265 14.029 1.00 85.38 70 VAL A N 1
ATOM 540 C CA . VAL A 1 70 ? -8.400 -5.694 13.953 1.00 85.38 70 VAL A CA 1
ATOM 541 C C . VAL A 1 70 ? -8.109 -6.089 12.512 1.00 85.38 70 VAL A C 1
ATOM 543 O O . VAL A 1 70 ? -8.987 -6.002 11.660 1.00 85.38 70 VAL A O 1
ATOM 546 N N . GLU A 1 71 ? -6.913 -6.626 12.241 1.00 85.88 71 GLU A N 1
ATOM 547 C CA . GLU A 1 71 ? -6.491 -7.001 10.875 1.00 85.88 71 GLU A CA 1
ATOM 548 C C . GLU A 1 71 ? -7.484 -7.922 10.160 1.00 85.88 71 GLU A C 1
ATOM 550 O O . GLU A 1 71 ? -7.708 -7.781 8.961 1.00 85.88 71 GLU A O 1
ATOM 555 N N . ARG A 1 72 ? -8.086 -8.868 10.893 1.00 87.56 72 ARG A N 1
ATOM 556 C CA . ARG A 1 72 ? -9.087 -9.789 10.338 1.00 87.56 72 ARG A CA 1
ATOM 557 C C . ARG A 1 72 ? -10.346 -9.060 9.865 1.00 87.56 72 ARG A C 1
ATOM 559 O O . ARG A 1 72 ? -10.877 -9.422 8.823 1.00 87.56 72 ARG A O 1
ATOM 566 N N . ARG A 1 73 ? -10.797 -8.031 10.593 1.00 89.00 73 ARG A N 1
ATOM 567 C CA . ARG A 1 73 ? -11.959 -7.214 10.205 1.00 89.00 73 ARG A CA 1
ATOM 568 C C . ARG A 1 73 ? -11.629 -6.349 8.997 1.00 89.00 73 ARG A C 1
ATOM 570 O O . ARG A 1 73 ? -12.368 -6.373 8.023 1.00 89.00 73 ARG A O 1
ATOM 577 N N . VAL A 1 74 ? -10.461 -5.704 9.002 1.00 90.12 74 VAL A N 1
ATOM 578 C CA . VAL A 1 74 ? -9.959 -4.950 7.843 1.00 90.12 74 VAL A CA 1
ATOM 579 C C . VAL A 1 74 ? -9.909 -5.828 6.597 1.00 90.12 74 VAL A C 1
ATOM 581 O O . VAL A 1 74 ? -10.370 -5.406 5.542 1.00 90.12 74 VAL A O 1
ATOM 584 N N . ALA A 1 75 ? -9.392 -7.053 6.713 1.00 91.75 75 ALA A N 1
ATOM 585 C CA . ALA A 1 75 ? -9.340 -8.017 5.615 1.00 91.75 75 ALA A CA 1
ATOM 586 C C . ALA A 1 75 ? -10.737 -8.353 5.079 1.00 91.75 75 ALA A C 1
ATOM 588 O O . ALA A 1 75 ? -10.966 -8.265 3.876 1.00 91.75 75 ALA A O 1
ATOM 589 N N . ALA A 1 76 ? -11.671 -8.681 5.975 1.00 90.38 76 ALA A N 1
ATOM 590 C CA . ALA A 1 76 ? -13.039 -9.026 5.608 1.00 90.38 76 ALA A CA 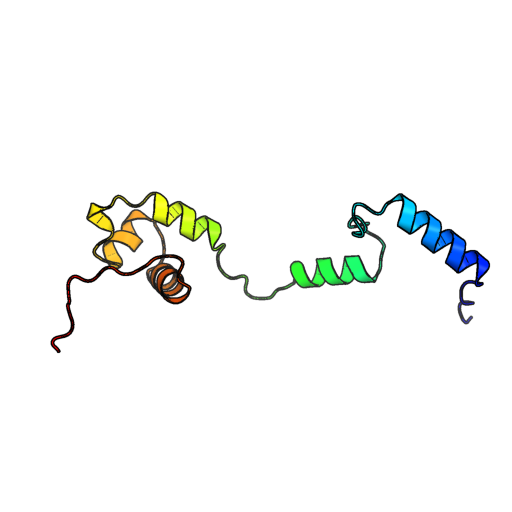1
ATOM 591 C C . ALA A 1 76 ? -13.763 -7.867 4.904 1.00 90.38 76 ALA A C 1
ATOM 593 O O . ALA A 1 76 ? -14.374 -8.077 3.862 1.00 90.38 76 ALA A O 1
ATOM 594 N N . VAL A 1 77 ? -13.643 -6.643 5.427 1.00 91.62 77 VAL A N 1
ATOM 595 C CA . VAL A 1 77 ? -14.342 -5.464 4.891 1.00 91.62 77 VAL A CA 1
ATOM 596 C C . VAL A 1 77 ? -13.717 -4.960 3.589 1.00 91.62 77 VAL A C 1
ATOM 598 O O . VAL A 1 77 ? -14.430 -4.607 2.658 1.00 91.62 77 VAL A O 1
ATOM 601 N N . SER A 1 78 ? -12.386 -4.951 3.487 1.00 88.56 78 SER A N 1
ATOM 602 C CA . SER A 1 78 ? -11.692 -4.510 2.265 1.00 88.56 78 SER A CA 1
ATOM 603 C C . SER A 1 78 ? -11.653 -5.568 1.156 1.00 88.56 78 SER A C 1
ATOM 605 O O . SER A 1 78 ? -11.241 -5.269 0.032 1.00 88.56 78 SER A O 1
ATOM 607 N N . GLY A 1 79 ? -12.012 -6.820 1.465 1.00 91.19 79 GLY A N 1
ATOM 608 C CA . GLY A 1 79 ? -11.828 -7.961 0.565 1.00 91.19 79 GLY A CA 1
ATOM 609 C C . GLY A 1 79 ? -10.354 -8.243 0.241 1.00 91.19 79 GLY A C 1
ATOM 610 O O . GLY A 1 79 ? -10.046 -8.856 -0.782 1.00 91.19 79 GLY A O 1
ATOM 611 N N . LEU A 1 80 ? -9.425 -7.751 1.067 1.00 89.56 80 LEU A N 1
ATOM 612 C CA . LEU A 1 80 ? -7.990 -7.976 0.921 1.00 89.56 80 LEU A CA 1
ATOM 613 C C . LEU A 1 80 ? -7.545 -9.168 1.761 1.00 89.56 80 LEU A C 1
ATOM 615 O O . LEU A 1 80 ? -8.050 -9.420 2.853 1.00 89.56 80 LEU A O 1
ATOM 619 N N . SER A 1 81 ? -6.517 -9.875 1.294 1.00 90.88 81 SER A N 1
ATOM 620 C CA . SER A 1 81 ? -5.885 -10.901 2.119 1.00 90.88 81 SER A CA 1
ATOM 621 C C . SER A 1 81 ? -5.136 -10.265 3.295 1.00 90.88 81 SER A C 1
ATOM 623 O O . SER A 1 81 ? -4.525 -9.199 3.170 1.00 90.88 81 SER A O 1
ATOM 625 N N . SER A 1 82 ? -5.099 -10.948 4.442 1.00 90.31 82 SER A N 1
ATOM 626 C CA . SER A 1 82 ? -4.352 -10.461 5.613 1.00 90.31 82 SER A CA 1
ATOM 627 C C . SER A 1 82 ? -2.857 -10.273 5.328 1.00 90.31 82 SER A C 1
ATOM 629 O O . SER A 1 82 ? -2.206 -9.445 5.963 1.00 90.31 82 SER A O 1
ATOM 631 N N . HIS A 1 83 ? -2.300 -11.011 4.360 1.00 90.50 83 HIS A N 1
ATOM 632 C CA . HIS A 1 83 ? -0.910 -10.840 3.943 1.00 90.50 83 HIS A CA 1
ATOM 633 C C . HIS A 1 83 ? -0.659 -9.457 3.328 1.00 90.50 83 HIS A C 1
ATOM 635 O O . HIS A 1 83 ? 0.332 -8.819 3.674 1.00 90.50 83 HIS A O 1
ATOM 641 N N . LEU A 1 84 ? -1.574 -8.960 2.487 1.00 89.62 84 LEU A N 1
ATOM 642 C CA . LEU A 1 84 ? -1.446 -7.637 1.866 1.00 89.62 84 LEU A CA 1
ATOM 643 C C . LEU A 1 84 ? -1.547 -6.512 2.889 1.00 89.62 84 LEU A C 1
ATOM 645 O O . LEU A 1 84 ? -0.810 -5.539 2.799 1.00 89.62 84 LEU A O 1
ATOM 649 N N . ILE A 1 85 ? -2.393 -6.674 3.905 1.00 88.94 85 ILE A N 1
ATOM 650 C CA . ILE A 1 85 ? -2.501 -5.707 5.004 1.00 88.94 85 ILE A CA 1
ATOM 651 C C . ILE A 1 85 ? -1.189 -5.648 5.793 1.00 88.94 85 ILE A C 1
ATOM 653 O O . ILE A 1 85 ? -0.673 -4.566 6.061 1.00 88.94 85 ILE A O 1
ATOM 657 N N . ARG A 1 86 ? -0.593 -6.804 6.114 1.00 88.88 86 ARG A N 1
ATOM 658 C CA . ARG A 1 86 ? 0.712 -6.852 6.793 1.00 88.88 86 ARG A CA 1
ATOM 659 C C . ARG A 1 86 ? 1.831 -6.264 5.945 1.00 88.88 86 ARG A C 1
ATOM 661 O O . ARG A 1 86 ? 2.698 -5.593 6.497 1.00 88.88 86 ARG A O 1
ATOM 668 N N . GLN A 1 87 ? 1.818 -6.496 4.632 1.00 89.56 87 GLN A N 1
ATOM 669 C CA . GLN A 1 87 ? 2.756 -5.841 3.722 1.00 89.56 87 GLN A CA 1
ATOM 670 C C . GLN A 1 87 ? 2.558 -4.326 3.712 1.00 89.56 87 GLN A C 1
ATOM 672 O O . GLN A 1 87 ? 3.532 -3.617 3.918 1.00 89.56 87 GLN A O 1
ATOM 677 N N . ALA A 1 88 ? 1.322 -3.834 3.609 1.00 88.75 88 ALA A N 1
ATOM 678 C CA . ALA A 1 88 ? 1.021 -2.404 3.646 1.00 88.75 88 ALA A CA 1
ATOM 679 C C . ALA A 1 88 ? 1.494 -1.738 4.952 1.00 88.75 88 ALA A C 1
ATOM 681 O O . ALA A 1 88 ? 1.987 -0.612 4.929 1.00 88.75 88 ALA A O 1
ATOM 682 N N . VAL A 1 89 ? 1.403 -2.441 6.086 1.00 88.00 89 VAL A N 1
ATOM 683 C CA . VAL A 1 89 ? 1.972 -1.979 7.363 1.00 88.00 89 VAL A CA 1
ATOM 684 C C . VAL A 1 89 ? 3.503 -1.993 7.334 1.00 88.00 89 VAL A C 1
ATOM 686 O O . VAL A 1 89 ? 4.133 -1.021 7.740 1.00 88.00 89 VAL A O 1
ATOM 689 N N . LYS A 1 90 ? 4.117 -3.076 6.842 1.00 88.12 90 LYS A N 1
ATOM 690 C CA . LYS A 1 90 ? 5.580 -3.224 6.754 1.00 88.12 90 LYS A CA 1
ATOM 691 C C . LYS A 1 90 ? 6.218 -2.184 5.827 1.00 88.12 90 LYS A C 1
ATOM 693 O O . LYS A 1 90 ? 7.309 -1.707 6.106 1.00 88.12 90 LYS A O 1
ATOM 698 N N . GLU A 1 91 ? 5.542 -1.858 4.734 1.00 88.31 91 GLU A N 1
ATOM 699 C CA . GLU A 1 91 ? 5.977 -0.897 3.717 1.00 88.31 91 GLU A CA 1
ATOM 700 C C . GLU A 1 91 ? 5.622 0.552 4.094 1.00 88.31 91 GLU A C 1
ATOM 702 O O . GLU A 1 91 ? 5.940 1.474 3.352 1.00 88.31 91 GLU A O 1
ATOM 707 N N . GLY A 1 92 ? 4.979 0.773 5.249 1.00 84.19 92 GLY A N 1
ATOM 708 C CA . GLY A 1 92 ? 4.668 2.108 5.764 1.00 84.19 92 GLY A CA 1
ATOM 709 C C . GLY A 1 92 ? 3.487 2.798 5.078 1.00 84.19 92 GLY A C 1
ATOM 710 O O . GLY A 1 92 ? 3.263 3.988 5.285 1.00 84.19 92 GLY A O 1
ATOM 711 N N . MET A 1 93 ? 2.698 2.071 4.284 1.00 84.38 93 MET A N 1
ATOM 712 C CA . MET A 1 93 ? 1.481 2.602 3.663 1.00 84.38 93 MET A CA 1
ATOM 713 C C . MET A 1 93 ? 0.377 2.858 4.694 1.00 84.38 93 MET A C 1
ATOM 715 O O . MET A 1 93 ? -0.443 3.757 4.513 1.00 84.38 93 MET A O 1
ATOM 719 N N . VAL A 1 94 ? 0.356 2.058 5.764 1.00 85.12 94 VAL A N 1
ATOM 720 C CA . VAL A 1 94 ? -0.565 2.180 6.898 1.00 85.12 94 VAL A CA 1
ATOM 721 C C . VAL A 1 94 ? 0.221 2.039 8.194 1.00 85.12 94 VAL A C 1
ATOM 723 O O . VAL A 1 94 ? 1.105 1.196 8.310 1.00 85.12 94 VAL A O 1
ATOM 726 N N . VAL A 1 95 ? -0.126 2.842 9.196 1.00 84.94 95 VAL A N 1
ATOM 727 C CA . VAL A 1 95 ? 0.519 2.798 10.510 1.00 84.94 95 VAL A CA 1
ATOM 728 C C . VAL A 1 95 ? -0.382 2.073 11.497 1.00 84.94 95 VAL A C 1
ATOM 730 O O . VAL A 1 95 ? -1.553 2.421 11.654 1.00 84.94 95 VAL A O 1
ATOM 733 N N . ARG A 1 96 ? 0.175 1.092 12.212 1.00 83.12 96 ARG A N 1
ATOM 734 C CA . ARG A 1 96 ? -0.495 0.517 13.381 1.00 83.12 96 ARG A CA 1
ATOM 735 C C . ARG A 1 96 ? -0.453 1.525 14.522 1.00 83.12 96 ARG A C 1
ATOM 737 O O . ARG A 1 96 ? 0.621 1.944 14.947 1.00 83.12 96 ARG A O 1
ATOM 744 N N . ARG A 1 97 ? -1.626 1.897 15.025 1.00 81.56 97 ARG A N 1
ATOM 745 C CA . ARG A 1 97 ? -1.764 2.670 16.259 1.00 81.56 97 ARG A CA 1
ATOM 746 C C . ARG A 1 97 ? -2.064 1.696 17.387 1.00 81.56 97 ARG A C 1
ATOM 748 O O . ARG A 1 97 ? -3.044 0.963 17.329 1.00 81.56 97 ARG A O 1
ATOM 755 N N . THR A 1 98 ? -1.195 1.674 18.385 1.00 74.00 98 THR A N 1
ATOM 756 C CA . THR A 1 98 ? -1.373 0.893 19.608 1.00 74.00 98 THR A CA 1
ATOM 757 C C . THR A 1 98 ? -1.452 1.855 20.778 1.00 74.00 98 THR A C 1
ATOM 759 O O . THR A 1 98 ? -0.697 2.821 20.830 1.00 74.00 98 THR A O 1
ATOM 762 N N . THR A 1 99 ? -2.332 1.575 21.731 1.00 71.50 99 THR A N 1
ATOM 763 C CA . THR A 1 99 ? -2.391 2.289 23.015 1.00 71.50 99 THR A CA 1
ATOM 764 C C . THR A 1 99 ? -1.315 1.819 23.995 1.00 71.50 99 THR A C 1
ATOM 766 O O . THR A 1 99 ? -1.176 2.390 25.071 1.00 71.50 99 THR A O 1
ATOM 769 N N . PHE A 1 100 ? -0.545 0.785 23.637 1.00 70.25 100 PHE A N 1
ATOM 770 C CA . PHE A 1 100 ? 0.539 0.270 24.462 1.00 70.25 100 PHE A CA 1
ATOM 771 C C . PHE A 1 100 ? 1.696 1.273 24.517 1.00 70.25 100 PHE A C 1
ATOM 773 O O . PHE A 1 100 ? 2.453 1.427 23.557 1.00 70.25 100 PHE A O 1
ATOM 780 N N . ILE A 1 101 ? 1.812 1.948 25.656 1.00 73.62 101 ILE A N 1
ATOM 781 C CA . ILE A 1 101 ? 2.955 2.779 26.019 1.00 73.62 101 ILE A CA 1
ATOM 782 C C . ILE A 1 101 ? 3.976 1.846 26.666 1.00 73.62 101 ILE A C 1
ATOM 784 O O . ILE A 1 101 ? 3.661 1.163 27.641 1.00 73.62 101 ILE A O 1
ATOM 788 N N . LYS A 1 102 ? 5.190 1.780 26.110 1.00 67.00 102 LYS A N 1
ATOM 789 C CA . LYS A 1 102 ? 6.270 1.009 26.729 1.00 67.00 102 LYS A CA 1
ATOM 790 C C . LYS A 1 102 ? 6.625 1.687 28.064 1.00 67.00 102 LYS A C 1
ATOM 792 O O . LYS A 1 102 ? 6.870 2.894 28.037 1.00 67.00 102 LYS A O 1
ATOM 797 N N . PRO A 1 103 ? 6.617 0.967 29.201 1.00 70.50 103 PRO A N 1
ATOM 798 C CA . PRO A 1 103 ? 7.050 1.555 30.461 1.00 70.50 103 PRO A CA 1
ATOM 799 C C . PRO A 1 103 ? 8.523 1.993 30.355 1.00 70.50 103 PRO A C 1
ATOM 801 O O . PRO A 1 103 ? 9.263 1.377 29.574 1.00 70.50 103 PRO A O 1
ATOM 804 N N . PRO A 1 104 ? 8.908 3.069 31.066 1.00 74.19 104 PRO A N 1
ATOM 805 C CA . PRO A 1 104 ? 10.279 3.571 31.085 1.00 74.19 104 PRO A CA 1
ATOM 806 C C . PRO A 1 104 ? 11.269 2.537 31.630 1.00 74.19 104 PRO A C 1
ATOM 808 O O . PRO A 1 104 ? 10.867 1.717 32.488 1.00 74.19 104 PRO A O 1
#

Secondary structure (DSSP, 8-state):
-PPPPPPHHHHHHHHHHHHHH-BTTBPP--TT-HHHHHHHHHHHS-SSPPPPHHHHHHHHHTS-GGGTTSHHHHHHHHT--HHHHHHHHHTTSSPPP---PPP-

Organism: NCBI:txid2496075

Solvent-accessible surface area (backbone atoms only — not comparable to full-atom values): 6662 Å² total; per-residue (Å²): 131,85,82,80,76,77,50,74,69,54,51,48,53,54,51,55,56,52,56,74,61,36,56,96,86,42,67,66,90,52,92,80,42,75,69,53,49,49,54,53,48,50,70,71,65,52,75,86,67,73,75,63,64,64,62,53,49,54,38,57,67,71,47,55,75,88,41,62,82,41,67,69,48,38,19,65,74,45,72,44,58,61,65,58,55,52,46,36,41,73,73,64,79,40,80,88,86,69,89,79,73,80,78,133

Radius of gyration: 25.16 Å; Cα contacts (8 Å, |Δi|>4): 47; chains: 1; bounding box: 44×31×77 Å

Foldseek 3Di:
DDDDDDDPVRVVVVVVVQVVQDDPNDHDLDPPDPVSVVVVVCVVVVDPDDDPLVLVLVLQVPDDPVQVLDLVSSCVSSVHDSVSVVVCCVVVVDDDDDPDDDDD

Sequence (104 aa):
MPKSNLTDNGRKVVIDELLKISNNGELPPVAGVVGVEWAIRIKKNSGRKRNNQDDVREKLKGVPIEDRAVERRVAAVSGLSSHLIRQAVKEGMVVRRTTFIKPP